Protein AF-X1LBJ9-F1 (afdb_monomer_lite)

pLDDT: mean 87.16, std 15.69, range [40.38, 98.38]

Structure (mmCIF, N/CA/C/O backbone):
data_AF-X1LBJ9-F1
#
_entry.id   AF-X1LBJ9-F1
#
loop_
_atom_site.group_PDB
_atom_site.id
_atom_site.type_symbol
_atom_site.label_atom_id
_atom_site.label_alt_id
_atom_site.label_comp_id
_atom_site.label_asym_id
_atom_site.label_entity_id
_atom_site.label_seq_id
_atom_site.pdbx_PDB_ins_code
_atom_site.Cartn_x
_atom_site.Cartn_y
_atom_site.Cartn_z
_atom_site.occupancy
_atom_site.B_iso_or_equiv
_atom_site.auth_seq_id
_atom_site.auth_comp_id
_atom_site.auth_asym_id
_atom_site.auth_atom_id
_atom_site.pdbx_PDB_model_num
ATOM 1 N N . THR A 1 1 ? -60.429 23.216 4.707 1.00 40.38 1 THR A N 1
ATOM 2 C CA . THR A 1 1 ? -60.276 21.793 5.097 1.00 40.38 1 THR A CA 1
ATOM 3 C C . THR A 1 1 ? -58.827 21.442 4.865 1.00 40.38 1 THR A C 1
ATOM 5 O O . THR A 1 1 ? -58.490 20.828 3.867 1.00 40.38 1 THR A O 1
ATOM 8 N N . ASP A 1 2 ? -57.961 21.912 5.761 1.00 40.81 2 ASP A N 1
ATOM 9 C CA . ASP A 1 2 ? -56.529 22.091 5.476 1.00 40.81 2 ASP A CA 1
ATOM 10 C C . ASP A 1 2 ? -55.685 21.449 6.580 1.00 40.81 2 ASP A C 1
ATOM 12 O O . ASP A 1 2 ? -54.882 22.100 7.237 1.00 40.81 2 ASP A O 1
ATOM 16 N N . GLY A 1 3 ? -55.955 20.172 6.864 1.00 46.75 3 GLY A N 1
ATOM 17 C CA . GLY A 1 3 ? -55.443 19.510 8.066 1.00 46.75 3 GLY A CA 1
ATOM 18 C C . GLY A 1 3 ? -54.550 18.289 7.860 1.00 46.75 3 GLY A C 1
ATOM 19 O O . GLY A 1 3 ? -54.113 17.736 8.862 1.00 46.75 3 GLY A O 1
ATOM 20 N N . GLN A 1 4 ? -54.305 17.799 6.635 1.00 47.72 4 GLN A N 1
ATOM 21 C CA . GLN A 1 4 ? -53.739 16.441 6.481 1.00 47.72 4 GLN A CA 1
ATOM 22 C C . GLN A 1 4 ? -52.742 16.203 5.327 1.00 47.72 4 GLN A C 1
ATOM 24 O O . GLN A 1 4 ? -52.466 15.048 5.024 1.00 47.72 4 GLN A O 1
ATOM 29 N N . ILE A 1 5 ? -52.143 17.225 4.697 1.00 48.56 5 ILE A N 1
ATOM 30 C CA . ILE A 1 5 ? -51.286 16.999 3.500 1.00 48.56 5 ILE A CA 1
ATOM 31 C C . ILE A 1 5 ? -49.765 17.114 3.764 1.00 48.56 5 ILE A C 1
ATOM 33 O O . ILE A 1 5 ? -48.971 16.877 2.865 1.00 48.56 5 ILE A O 1
ATOM 37 N N . ASN A 1 6 ? -49.303 17.365 4.995 1.00 46.22 6 ASN A N 1
ATOM 38 C CA . ASN A 1 6 ? -47.865 17.618 5.237 1.00 46.22 6 ASN A CA 1
ATOM 39 C C . ASN A 1 6 ? -47.077 16.489 5.929 1.00 46.22 6 ASN A C 1
ATOM 41 O O . ASN A 1 6 ? -45.909 16.690 6.242 1.00 46.22 6 ASN A O 1
ATOM 45 N N . ASN A 1 7 ? -47.662 15.308 6.159 1.00 47.44 7 ASN A N 1
ATOM 46 C CA . ASN A 1 7 ? -47.026 14.261 6.982 1.00 47.44 7 ASN A CA 1
ATOM 47 C C . ASN A 1 7 ? -46.476 13.046 6.224 1.00 47.44 7 ASN A C 1
ATOM 49 O O . ASN A 1 7 ? -46.163 12.029 6.838 1.00 47.44 7 ASN A O 1
ATOM 53 N N . ILE A 1 8 ? -46.331 13.123 4.903 1.00 56.56 8 ILE A N 1
ATOM 54 C CA . ILE A 1 8 ? -45.780 12.017 4.118 1.00 56.56 8 ILE A CA 1
ATOM 55 C C . ILE A 1 8 ? -44.647 12.591 3.264 1.00 56.56 8 ILE A C 1
ATOM 57 O O . ILE A 1 8 ? -44.908 13.476 2.461 1.00 56.56 8 ILE A O 1
ATOM 61 N N . PHE A 1 9 ? -43.420 12.090 3.454 1.00 52.03 9 PHE A N 1
ATOM 62 C CA . PHE A 1 9 ? -42.216 12.262 2.606 1.00 52.03 9 PHE A CA 1
ATOM 63 C C . PHE A 1 9 ? -41.010 13.086 3.082 1.00 52.03 9 PHE A C 1
ATOM 65 O O . PHE A 1 9 ? -40.033 13.165 2.343 1.00 52.03 9 PHE A O 1
ATOM 72 N N . TRP A 1 10 ? -40.944 13.533 4.335 1.00 52.81 10 TRP A N 1
ATOM 73 C CA . TRP A 1 10 ? -39.654 13.920 4.924 1.00 52.81 10 TRP A CA 1
ATOM 74 C C . TRP A 1 10 ? -39.376 13.025 6.124 1.00 52.81 10 TRP A C 1
ATOM 76 O O . TRP A 1 10 ? -39.936 13.221 7.199 1.00 52.81 10 TRP A O 1
ATOM 86 N N . GLY A 1 11 ? -38.566 11.980 5.922 1.00 58.09 11 GLY A N 1
ATOM 87 C CA . GLY A 1 11 ? -38.049 11.188 7.036 1.00 58.09 11 GLY A CA 1
ATOM 88 C C . GLY A 1 11 ? -37.428 12.126 8.072 1.00 58.09 11 GLY A C 1
ATOM 89 O O . GLY A 1 11 ? -36.763 13.088 7.694 1.00 58.09 11 GLY A O 1
ATOM 90 N N . SER A 1 12 ? -37.696 11.880 9.357 1.00 67.69 12 SER A N 1
ATOM 91 C CA . SER A 1 12 ? -37.170 12.686 10.463 1.00 67.69 12 SER A CA 1
ATOM 92 C C . SER A 1 12 ? -35.658 12.855 10.299 1.00 67.69 12 SER A C 1
ATOM 94 O O . SER A 1 12 ? -34.888 11.898 10.410 1.00 67.69 12 SER A O 1
ATOM 96 N N . PHE A 1 13 ? -35.234 14.073 9.967 1.00 72.88 13 PHE A N 1
ATOM 97 C CA . PHE A 1 13 ? -33.824 14.410 9.941 1.00 72.88 13 PHE A CA 1
ATOM 98 C C . PHE A 1 13 ? -33.340 14.486 11.383 1.00 72.88 13 PHE A C 1
ATOM 100 O O . PHE A 1 13 ? -33.959 15.131 12.220 1.00 72.88 13 PHE A O 1
ATOM 107 N N . MET A 1 14 ? -32.222 13.824 11.663 1.00 81.00 14 MET A N 1
ATOM 108 C CA . MET A 1 14 ? -31.579 13.897 12.969 1.00 81.00 14 MET A CA 1
ATOM 109 C C . MET A 1 14 ? -31.213 15.349 13.293 1.00 81.00 14 MET A C 1
ATOM 111 O O . MET A 1 14 ? -30.573 16.027 12.474 1.00 81.00 14 MET A O 1
ATOM 115 N N . GLU A 1 15 ? -31.592 15.796 14.486 1.00 89.50 15 GLU A N 1
ATOM 116 C CA . GLU A 1 15 ? -31.270 17.128 14.990 1.00 89.50 15 GLU A CA 1
ATOM 117 C C . GLU A 1 15 ? -29.751 17.335 15.069 1.00 89.50 15 GLU A C 1
ATOM 119 O O . GLU A 1 15 ? -28.974 16.388 15.237 1.00 89.50 15 GLU A O 1
ATOM 124 N N . TYR A 1 16 ? -29.307 18.586 14.921 1.00 90.50 16 TYR A N 1
ATOM 125 C CA . TYR A 1 16 ? -27.881 18.933 14.897 1.00 90.50 16 TYR A CA 1
ATOM 126 C C . TYR A 1 16 ? -27.133 18.427 16.141 1.00 90.50 16 TYR A C 1
ATOM 128 O O . TYR A 1 16 ? -26.079 17.804 16.017 1.00 90.50 16 TYR A O 1
ATOM 136 N N . GLU A 1 17 ? -27.719 18.609 17.324 1.00 94.19 17 GLU A N 1
ATOM 137 C CA . GLU A 1 17 ? -27.115 18.187 18.592 1.00 94.19 17 GLU A CA 1
ATOM 138 C C . GLU A 1 17 ? -26.915 16.670 18.669 1.00 94.19 17 GLU A C 1
ATOM 140 O O . GLU A 1 17 ? -25.874 16.191 19.120 1.00 94.19 17 GLU A O 1
ATOM 145 N N . GLU A 1 18 ? -27.869 15.891 18.154 1.00 94.44 18 GLU A N 1
ATOM 146 C CA . GLU A 1 18 ? -27.754 14.434 18.128 1.00 94.44 18 GLU A CA 1
ATOM 147 C C . GLU A 1 18 ? -26.646 13.978 17.158 1.00 94.44 18 GLU A C 1
ATOM 149 O O . GLU A 1 18 ? -25.899 13.042 17.463 1.00 94.44 18 GLU A O 1
ATOM 154 N N . LYS A 1 19 ? -26.467 14.674 16.024 1.00 92.31 19 LYS A N 1
ATOM 155 C CA . LYS A 1 19 ? -25.356 14.421 15.088 1.00 92.31 19 LYS A CA 1
ATOM 156 C C . LYS A 1 19 ? -24.002 14.681 15.747 1.00 92.31 19 LYS A C 1
ATOM 158 O O . LYS A 1 19 ? -23.115 13.831 15.668 1.00 92.31 19 LYS A O 1
ATOM 163 N N . ILE A 1 20 ? -23.847 15.827 16.412 1.00 96.38 20 ILE A N 1
ATOM 164 C CA . ILE A 1 20 ? -22.597 16.197 17.091 1.00 96.38 20 ILE A CA 1
ATOM 165 C C . ILE A 1 20 ? -22.285 15.226 18.230 1.00 96.38 20 ILE A C 1
ATOM 167 O O . ILE A 1 20 ? -21.146 14.767 18.340 1.00 96.38 20 ILE A O 1
ATOM 171 N N . ALA A 1 21 ? -23.287 14.839 19.023 1.00 95.56 21 ALA A N 1
ATOM 172 C CA . ALA A 1 21 ? -23.116 13.854 20.085 1.00 95.56 21 ALA A CA 1
ATOM 173 C C . ALA A 1 21 ? -22.623 12.501 19.542 1.00 95.56 21 ALA A C 1
ATOM 175 O O . ALA A 1 21 ? -21.693 11.915 20.095 1.00 95.56 21 ALA A O 1
ATOM 176 N N . LYS A 1 22 ? -23.180 12.022 18.420 1.00 95.19 22 LYS A N 1
ATOM 177 C CA . LYS A 1 22 ? -22.734 10.772 17.777 1.00 95.19 22 LYS A CA 1
ATOM 178 C C . LYS A 1 22 ? -21.318 10.864 17.218 1.00 95.19 22 LYS A C 1
ATOM 180 O O . LYS A 1 22 ? -20.542 9.933 17.412 1.00 95.19 22 LYS A O 1
ATOM 185 N N . ILE A 1 23 ? -20.966 11.971 16.562 1.00 95.69 23 ILE A N 1
ATOM 186 C CA . ILE A 1 23 ? -19.602 12.196 16.059 1.00 95.69 23 ILE A CA 1
ATOM 187 C C . ILE A 1 23 ? -18.607 12.171 17.219 1.00 95.69 23 ILE A C 1
ATOM 189 O O . ILE A 1 23 ? -17.609 11.456 17.155 1.00 95.69 23 ILE A O 1
ATOM 193 N N . LYS A 1 24 ? -18.908 12.893 18.302 1.00 96.06 24 LYS A N 1
ATOM 194 C CA . LYS A 1 24 ? -18.062 12.924 19.494 1.00 96.06 24 LYS A CA 1
ATOM 195 C C . LYS A 1 24 ? -17.889 11.533 20.100 1.00 96.06 24 LYS A C 1
ATOM 197 O O . LYS A 1 24 ? -16.762 11.124 20.349 1.00 96.06 24 LYS A O 1
ATOM 202 N N . ASN A 1 25 ? -18.978 10.774 20.223 1.00 95.94 25 ASN A N 1
ATOM 203 C CA . ASN A 1 25 ? -18.919 9.402 20.719 1.00 95.94 25 ASN A CA 1
ATOM 204 C C . ASN A 1 25 ? -17.995 8.510 19.885 1.00 95.94 25 ASN A C 1
ATOM 206 O O . ASN A 1 25 ? -17.345 7.654 20.463 1.00 95.94 25 ASN A O 1
ATOM 210 N N . ILE A 1 26 ? -17.930 8.690 18.560 1.00 93.69 26 ILE A N 1
ATOM 211 C CA . ILE A 1 26 ? -17.027 7.922 17.685 1.00 93.69 26 ILE A CA 1
ATOM 212 C C . ILE A 1 26 ? -15.573 8.365 17.872 1.00 93.69 26 ILE A C 1
ATOM 214 O O . ILE A 1 26 ? -14.686 7.520 17.948 1.00 93.69 26 ILE A O 1
ATOM 218 N N . ILE A 1 27 ? -15.329 9.676 17.941 1.00 93.19 27 ILE A N 1
ATOM 219 C CA . ILE A 1 27 ? -13.980 10.246 18.090 1.00 93.19 27 ILE A CA 1
ATOM 220 C C . ILE A 1 27 ? -13.364 9.873 19.444 1.00 93.19 27 ILE A C 1
ATOM 222 O O . ILE A 1 27 ? -12.163 9.627 19.518 1.00 93.19 27 ILE A O 1
ATOM 226 N N . ASP A 1 28 ? -14.183 9.796 20.492 1.00 95.00 28 ASP A N 1
ATOM 227 C CA . ASP A 1 28 ? -13.742 9.464 21.848 1.00 95.00 28 ASP A CA 1
ATOM 228 C C . ASP A 1 28 ? -13.449 7.957 22.031 1.00 95.00 28 ASP A C 1
ATOM 230 O O . ASP A 1 28 ? -12.924 7.548 23.071 1.00 95.00 28 ASP A O 1
ATOM 234 N N . LEU A 1 29 ? -13.757 7.107 21.038 1.00 93.25 29 LEU A N 1
ATOM 235 C CA . LEU A 1 29 ? -13.420 5.684 21.101 1.00 93.25 29 LEU A CA 1
ATOM 236 C C . LEU A 1 29 ? -11.897 5.477 21.056 1.00 93.25 29 LEU A C 1
ATOM 238 O O . LEU A 1 29 ? -11.193 6.126 20.278 1.00 93.25 29 LEU A O 1
ATOM 242 N N . PRO A 1 30 ? -11.360 4.520 21.835 1.00 92.88 30 PRO A N 1
ATOM 243 C CA . PRO A 1 30 ? -9.945 4.194 21.772 1.00 92.88 30 PRO A CA 1
ATOM 244 C C . PRO A 1 30 ? -9.570 3.705 20.368 1.00 92.88 30 PRO A C 1
ATOM 246 O O . PRO A 1 30 ? -10.230 2.837 19.794 1.00 92.88 30 PRO A O 1
ATOM 249 N N . ILE A 1 31 ? -8.465 4.228 19.832 1.00 87.62 31 ILE A N 1
ATOM 250 C CA . ILE A 1 31 ? -7.947 3.811 18.527 1.00 87.62 31 ILE A CA 1
ATOM 251 C C . ILE A 1 31 ? -7.515 2.344 18.617 1.00 87.62 31 ILE A C 1
ATOM 253 O O . ILE A 1 31 ? -6.614 1.985 19.383 1.00 87.62 31 ILE A O 1
ATOM 257 N N . SER A 1 32 ? -8.149 1.497 17.807 1.00 87.19 32 SER A N 1
ATOM 258 C CA . SER A 1 32 ? -7.763 0.094 17.683 1.00 87.19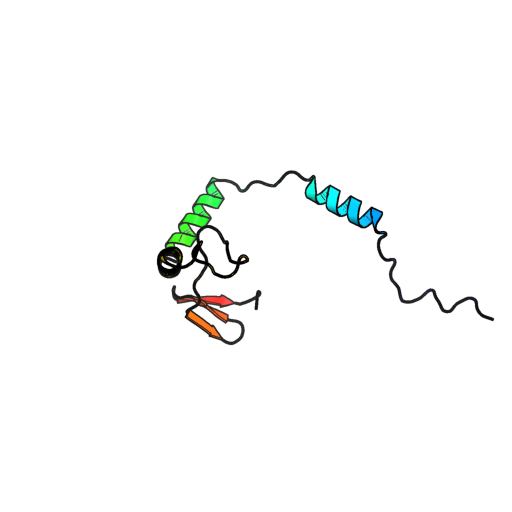 32 SER A CA 1
ATOM 259 C C . SER A 1 32 ? -6.349 -0.022 17.112 1.00 87.19 32 SER A C 1
ATOM 261 O O . SER A 1 32 ? -5.994 0.651 16.143 1.00 87.19 32 SER A O 1
ATOM 263 N N . LYS A 1 33 ? -5.524 -0.880 17.718 1.00 87.88 33 LYS A N 1
ATOM 264 C CA . LYS A 1 33 ? -4.148 -1.123 17.274 1.00 87.88 33 LYS A CA 1
ATOM 265 C C . LYS A 1 33 ? -4.087 -2.373 16.407 1.00 87.88 33 LYS A C 1
ATOM 267 O O . LYS A 1 33 ? -4.683 -3.397 16.734 1.00 87.88 33 LYS A O 1
ATOM 272 N N . PHE A 1 34 ? -3.285 -2.319 15.350 1.00 88.62 34 PHE A N 1
ATOM 273 C CA . PHE A 1 34 ? -2.926 -3.512 14.589 1.00 88.62 34 PHE A CA 1
ATOM 274 C C . PHE A 1 34 ? -2.060 -4.455 15.431 1.00 88.62 34 PHE A C 1
ATOM 276 O O . PHE A 1 34 ? -1.236 -4.003 16.231 1.00 88.62 34 PHE A O 1
ATOM 283 N N . LYS A 1 35 ? -2.190 -5.769 15.213 1.00 94.56 35 LYS A N 1
ATOM 284 C CA . LYS A 1 35 ? -1.234 -6.738 15.760 1.00 94.56 35 LYS A CA 1
ATOM 285 C C . LYS A 1 35 ? 0.122 -6.536 15.064 1.00 94.56 35 LYS A C 1
ATOM 287 O O . LYS A 1 35 ? 0.188 -6.698 13.843 1.00 94.56 35 LYS A O 1
ATOM 292 N N . PRO A 1 36 ? 1.210 -6.213 15.792 1.00 93.12 36 PRO A N 1
ATOM 293 C CA . PRO A 1 36 ? 2.477 -5.826 15.161 1.00 93.12 36 PRO A CA 1
ATOM 294 C C . PRO A 1 36 ? 3.074 -6.897 14.242 1.00 93.12 36 PRO A C 1
ATOM 296 O O . PRO A 1 36 ? 3.648 -6.580 13.204 1.00 93.12 36 PRO A O 1
ATOM 299 N N . THR A 1 37 ? 2.920 -8.171 14.604 1.00 95.31 37 THR A N 1
ATOM 300 C CA . THR A 1 37 ? 3.424 -9.311 13.829 1.00 95.31 37 THR A CA 1
ATOM 301 C C . THR A 1 37 ? 2.676 -9.495 12.509 1.00 95.31 37 THR A C 1
ATOM 303 O O . THR A 1 37 ? 3.311 -9.690 11.474 1.00 95.31 37 THR A O 1
ATOM 306 N N . GLU A 1 38 ? 1.345 -9.382 12.521 1.00 95.62 38 GLU A N 1
ATOM 307 C CA . GLU A 1 38 ? 0.513 -9.458 11.313 1.00 95.62 38 GLU A CA 1
ATOM 308 C C . GLU A 1 38 ? 0.804 -8.276 10.381 1.00 95.62 38 GLU A C 1
ATOM 310 O O . GLU A 1 38 ? 1.019 -8.477 9.186 1.00 95.62 38 GLU A O 1
ATOM 315 N N . LEU A 1 39 ? 0.896 -7.057 10.931 1.00 94.06 39 LEU A N 1
ATOM 316 C CA . LEU A 1 39 ? 1.230 -5.863 10.153 1.00 94.06 39 LEU A CA 1
ATOM 317 C C . LEU A 1 39 ? 2.599 -6.002 9.477 1.00 94.06 39 LEU A C 1
ATOM 319 O O . LEU A 1 39 ? 2.716 -5.739 8.282 1.00 94.06 39 LEU A O 1
ATOM 323 N N . LYS A 1 40 ? 3.615 -6.473 10.209 1.00 95.88 40 LYS A N 1
ATOM 324 C CA . LYS A 1 40 ? 4.950 -6.724 9.652 1.00 95.88 40 LYS A CA 1
ATOM 325 C C . LYS A 1 40 ? 4.895 -7.699 8.472 1.00 95.88 40 LYS A C 1
ATOM 327 O O . LYS A 1 40 ? 5.430 -7.389 7.414 1.00 95.88 40 LYS A O 1
ATOM 332 N N . GLY A 1 41 ? 4.196 -8.827 8.619 1.00 97.19 41 GLY A N 1
ATOM 333 C CA . GLY A 1 41 ? 4.058 -9.810 7.540 1.00 97.19 41 GLY A CA 1
ATOM 334 C C . GLY A 1 41 ? 3.302 -9.277 6.313 1.00 97.19 41 GLY A C 1
ATOM 335 O O . GLY A 1 41 ? 3.621 -9.644 5.181 1.00 97.19 41 GLY A O 1
ATOM 336 N N . ILE A 1 42 ? 2.317 -8.392 6.510 1.00 95.69 42 ILE A N 1
ATOM 337 C CA . ILE A 1 42 ? 1.617 -7.708 5.411 1.00 95.69 42 ILE A CA 1
ATOM 338 C C . ILE A 1 42 ? 2.573 -6.767 4.673 1.00 95.69 42 ILE A C 1
ATOM 340 O O . ILE A 1 42 ? 2.644 -6.832 3.446 1.00 95.69 42 ILE A O 1
ATOM 344 N N . VAL A 1 43 ? 3.325 -5.940 5.404 1.00 96.00 43 VAL A N 1
ATOM 345 C CA . VAL A 1 43 ? 4.281 -4.982 4.828 1.00 96.00 43 VAL A CA 1
ATOM 346 C C . VAL A 1 43 ? 5.383 -5.707 4.058 1.00 96.00 43 VAL A C 1
ATOM 348 O O . VAL A 1 43 ? 5.630 -5.371 2.907 1.00 96.00 43 VAL A O 1
ATOM 351 N N . GLU A 1 44 ? 5.992 -6.748 4.629 1.00 97.19 44 GLU A N 1
ATOM 352 C CA . GLU A 1 44 ? 7.043 -7.530 3.958 1.00 97.19 44 GLU A CA 1
ATOM 353 C C . GLU A 1 44 ? 6.549 -8.161 2.650 1.00 97.19 44 GLU A C 1
ATOM 355 O O . GLU A 1 44 ? 7.233 -8.106 1.625 1.00 97.19 44 GLU A O 1
ATOM 360 N N . ARG A 1 45 ? 5.334 -8.727 2.656 1.00 97.00 45 ARG A N 1
ATOM 361 C CA . ARG A 1 45 ? 4.716 -9.275 1.442 1.00 97.00 45 ARG A CA 1
ATOM 362 C C . ARG A 1 45 ? 4.432 -8.182 0.412 1.00 97.00 45 ARG A C 1
ATOM 364 O O . ARG A 1 45 ? 4.671 -8.402 -0.772 1.00 97.00 45 ARG A O 1
ATOM 371 N N . TYR A 1 46 ? 3.934 -7.030 0.856 1.00 96.38 46 TYR A N 1
ATOM 372 C CA . TYR A 1 46 ? 3.661 -5.885 -0.008 1.00 96.38 46 TYR A CA 1
ATOM 373 C C . TYR A 1 46 ? 4.942 -5.394 -0.691 1.00 96.38 46 TYR A C 1
ATOM 375 O O . TYR A 1 46 ? 4.991 -5.294 -1.914 1.00 96.38 46 TYR A O 1
ATOM 383 N N . GLU A 1 47 ? 6.018 -5.180 0.071 1.00 96.50 47 GLU A N 1
ATOM 384 C CA . GLU A 1 47 ? 7.297 -4.747 -0.494 1.00 96.50 47 GLU A CA 1
ATOM 385 C C . GLU A 1 47 ? 7.864 -5.756 -1.497 1.00 96.50 47 GLU A C 1
ATOM 387 O O . GLU A 1 47 ? 8.357 -5.367 -2.556 1.00 96.50 47 GLU A O 1
ATOM 392 N N . LYS A 1 48 ? 7.775 -7.055 -1.181 1.00 96.75 48 LYS A N 1
ATOM 393 C CA . LYS A 1 48 ? 8.268 -8.126 -2.052 1.00 96.75 48 LYS A CA 1
ATOM 394 C C . LYS A 1 48 ? 7.521 -8.176 -3.387 1.00 96.75 48 LYS A C 1
ATOM 396 O O . LYS A 1 48 ? 8.144 -8.426 -4.416 1.00 96.75 48 LYS A O 1
ATOM 401 N N . ASN A 1 49 ? 6.209 -7.959 -3.367 1.00 96.56 49 ASN A N 1
ATOM 402 C CA . ASN A 1 49 ? 5.357 -8.088 -4.549 1.00 96.56 49 ASN A CA 1
ATOM 403 C C . ASN A 1 49 ? 5.346 -6.832 -5.437 1.00 96.56 49 ASN A C 1
ATOM 405 O O . ASN A 1 49 ? 4.951 -6.930 -6.595 1.00 96.56 49 ASN A O 1
ATOM 409 N N . HIS A 1 50 ? 5.761 -5.672 -4.916 1.00 97.25 50 HIS A N 1
ATOM 410 C CA . HIS A 1 50 ? 5.597 -4.374 -5.584 1.00 97.25 50 HIS A CA 1
ATOM 411 C C . HIS A 1 50 ? 6.917 -3.591 -5.718 1.00 97.25 50 HIS A C 1
ATOM 413 O O . HIS A 1 50 ? 6.994 -2.386 -5.458 1.00 97.25 50 HIS A O 1
ATOM 419 N N . MET A 1 51 ? 7.991 -4.290 -6.096 1.00 97.88 51 MET A N 1
ATOM 420 C CA . MET A 1 51 ? 9.349 -3.739 -6.153 1.00 97.88 51 MET A CA 1
ATOM 421 C C . MET A 1 51 ? 9.492 -2.589 -7.162 1.00 97.88 51 MET A C 1
ATOM 423 O O . MET A 1 51 ? 10.148 -1.588 -6.868 1.00 97.88 51 MET A O 1
ATOM 427 N N . LYS A 1 52 ? 8.879 -2.694 -8.346 1.00 98.38 52 LYS A N 1
ATOM 428 C CA . LYS A 1 52 ? 8.962 -1.651 -9.379 1.00 98.38 52 LYS A CA 1
ATOM 429 C C . LYS A 1 52 ? 8.193 -0.404 -8.942 1.00 98.38 52 LYS A C 1
ATOM 431 O O . LYS A 1 52 ? 8.694 0.703 -9.139 1.00 98.38 52 LYS A O 1
ATOM 436 N N . SER A 1 53 ? 7.042 -0.564 -8.283 1.00 97.12 53 SER A N 1
ATOM 437 C CA . SER A 1 53 ? 6.315 0.558 -7.669 1.00 97.12 53 SER A CA 1
ATOM 438 C C . SER A 1 53 ? 7.151 1.254 -6.586 1.00 97.12 53 SER A C 1
ATOM 440 O O . SER A 1 53 ? 7.258 2.481 -6.591 1.00 97.12 53 SER A O 1
ATOM 442 N N . LYS A 1 54 ? 7.846 0.495 -5.723 1.00 96.94 54 LYS A N 1
ATOM 443 C CA . LYS A 1 54 ? 8.783 1.051 -4.727 1.00 96.94 54 LYS A CA 1
ATOM 444 C C . LYS A 1 54 ? 9.894 1.872 -5.383 1.00 96.94 54 LYS A C 1
ATOM 446 O O . LYS A 1 54 ? 10.175 2.993 -4.965 1.00 96.94 54 LYS A O 1
ATOM 451 N N . MET A 1 55 ? 10.510 1.344 -6.442 1.00 97.75 55 MET A N 1
ATOM 452 C CA . MET A 1 55 ? 11.555 2.054 -7.189 1.00 97.75 55 MET A CA 1
ATOM 453 C C . MET A 1 55 ? 11.034 3.343 -7.838 1.00 97.75 55 MET A C 1
ATOM 455 O O . MET A 1 55 ? 11.732 4.360 -7.833 1.00 97.75 55 MET A O 1
ATOM 459 N N . ALA A 1 56 ? 9.816 3.320 -8.385 1.00 96.19 56 ALA A N 1
ATOM 460 C CA . ALA A 1 56 ? 9.180 4.500 -8.962 1.00 96.19 56 ALA A CA 1
ATOM 461 C C . ALA A 1 56 ? 8.931 5.584 -7.902 1.00 96.19 56 ALA A C 1
ATOM 463 O O . ALA A 1 56 ? 9.266 6.746 -8.139 1.00 96.19 56 ALA A O 1
ATOM 464 N N . PHE A 1 57 ? 8.439 5.197 -6.723 1.00 95.25 57 PHE A N 1
ATOM 465 C CA . PHE A 1 57 ? 8.235 6.100 -5.592 1.00 95.25 57 PHE A CA 1
ATOM 466 C C . PHE A 1 57 ? 9.548 6.717 -5.085 1.00 95.25 57 PHE A C 1
ATOM 468 O O . PHE A 1 5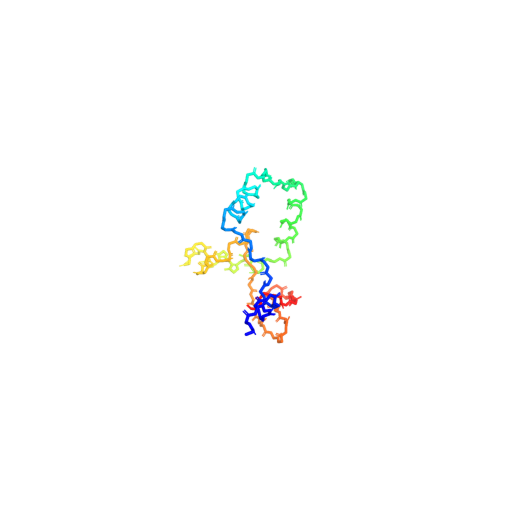7 ? 9.645 7.934 -4.933 1.00 95.25 57 PHE A O 1
ATOM 475 N N . GLU A 1 58 ? 10.604 5.917 -4.905 1.00 95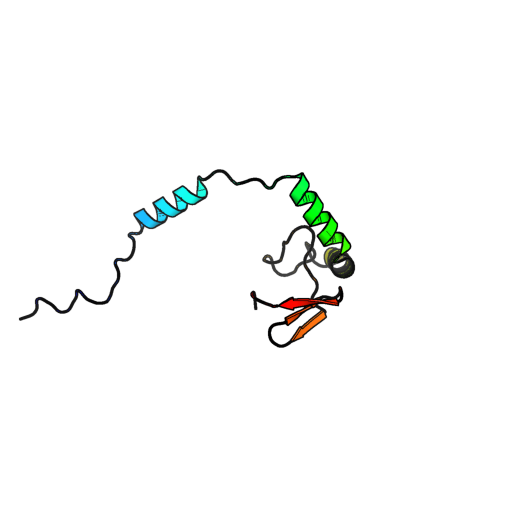.62 58 GLU A N 1
ATOM 476 C CA . GLU A 1 58 ? 11.914 6.433 -4.476 1.00 95.62 58 GLU A CA 1
ATOM 477 C C . GLU A 1 58 ? 12.560 7.353 -5.521 1.00 95.62 58 GLU A C 1
ATOM 479 O O . GLU A 1 58 ? 13.260 8.304 -5.170 1.00 95.62 58 GLU A O 1
ATOM 484 N N . ARG A 1 59 ? 12.305 7.126 -6.816 1.00 96.81 59 ARG A N 1
ATOM 485 C CA . ARG A 1 59 ? 12.690 8.072 -7.871 1.00 96.81 59 ARG A CA 1
ATOM 486 C C . ARG A 1 59 ? 11.897 9.375 -7.760 1.00 96.81 59 ARG A C 1
ATOM 488 O O . ARG A 1 59 ? 12.503 10.440 -7.853 1.00 96.81 59 ARG A O 1
ATOM 495 N N . ALA A 1 60 ? 10.582 9.299 -7.555 1.00 94.44 60 ALA A N 1
ATOM 496 C CA . ALA A 1 60 ? 9.710 10.468 -7.439 1.00 94.44 60 ALA A CA 1
ATOM 497 C C . ALA A 1 60 ? 10.094 11.352 -6.244 1.00 94.44 60 ALA A C 1
ATOM 499 O O . ALA A 1 60 ? 10.215 12.563 -6.404 1.00 94.44 60 ALA A O 1
ATOM 500 N N . LYS A 1 61 ? 10.403 10.758 -5.083 1.00 93.81 61 LYS A N 1
ATOM 501 C CA . LYS A 1 61 ? 10.842 11.477 -3.869 1.00 93.81 61 LYS A CA 1
ATOM 502 C C . LYS A 1 61 ? 12.055 12.387 -4.067 1.00 93.81 61 LYS A C 1
ATOM 504 O O . LYS A 1 61 ? 12.248 13.307 -3.279 1.00 93.81 61 LYS A O 1
ATOM 509 N N . LYS A 1 62 ? 12.884 12.142 -5.087 1.00 96.56 62 LYS A N 1
ATOM 510 C CA . LYS A 1 62 ? 14.060 12.978 -5.382 1.00 96.56 62 LYS A CA 1
ATOM 511 C C . LYS A 1 62 ? 13.695 14.350 -5.948 1.00 96.56 62 LYS A C 1
ATOM 513 O O . LYS A 1 62 ? 14.528 15.246 -5.899 1.00 96.56 62 LYS A O 1
ATOM 518 N N . ILE A 1 63 ? 12.500 14.489 -6.523 1.00 96.00 63 ILE A N 1
ATOM 519 C CA . ILE A 1 63 ? 12.086 15.688 -7.266 1.00 96.00 63 ILE A CA 1
ATOM 520 C C . ILE A 1 63 ? 10.702 16.211 -6.862 1.00 96.00 63 ILE A C 1
ATOM 522 O O . ILE A 1 63 ? 10.450 17.402 -6.997 1.00 96.00 63 ILE A O 1
ATOM 526 N N . ILE A 1 64 ? 9.826 15.353 -6.336 1.00 92.06 64 ILE A N 1
ATOM 527 C CA . ILE A 1 64 ? 8.495 15.709 -5.840 1.00 92.06 64 ILE A CA 1
ATOM 528 C C . ILE A 1 64 ? 8.525 15.599 -4.310 1.00 92.06 64 ILE A C 1
ATOM 530 O O . ILE A 1 64 ? 8.877 14.531 -3.792 1.00 92.06 64 ILE A O 1
ATOM 534 N N . PRO A 1 65 ? 8.157 16.655 -3.563 1.00 90.12 65 PRO A N 1
ATOM 535 C CA . PRO A 1 65 ? 8.039 16.590 -2.110 1.00 90.12 65 PRO A CA 1
ATOM 536 C C . PRO A 1 65 ? 7.139 15.429 -1.671 1.00 90.12 65 PRO A C 1
ATOM 538 O O . PRO A 1 65 ? 6.012 15.295 -2.130 1.00 90.12 65 PRO A O 1
ATOM 541 N N . GLY A 1 66 ? 7.656 14.537 -0.824 1.00 87.69 66 GLY A N 1
ATOM 542 C CA . GLY A 1 66 ? 6.920 13.340 -0.392 1.00 87.69 66 GLY A CA 1
ATOM 543 C C . GLY A 1 66 ? 6.719 12.271 -1.477 1.00 87.69 66 GLY A C 1
ATOM 544 O O . GLY A 1 66 ? 6.092 11.254 -1.202 1.00 87.69 66 GLY A O 1
ATOM 545 N N . GLY A 1 67 ? 7.263 12.466 -2.685 1.00 90.31 67 GLY A N 1
ATOM 546 C CA . GLY A 1 67 ? 7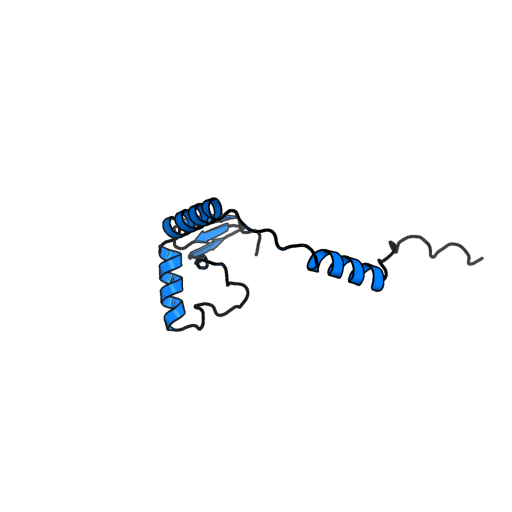.110 11.562 -3.827 1.00 90.31 67 GLY A CA 1
ATOM 547 C C . GLY A 1 67 ? 5.714 11.552 -4.449 1.00 90.31 67 GLY A C 1
ATOM 548 O O . GLY A 1 67 ? 5.422 10.647 -5.228 1.00 90.31 67 GLY A O 1
ATOM 549 N N . LEU A 1 68 ? 4.860 12.516 -4.087 1.00 88.44 68 LEU A N 1
ATOM 550 C CA . LEU A 1 68 ? 3.438 12.567 -4.419 1.00 88.44 68 LEU A CA 1
ATOM 551 C C . LEU A 1 68 ? 2.979 14.015 -4.624 1.00 88.44 68 LEU A C 1
ATOM 553 O O . LEU A 1 68 ? 3.293 14.881 -3.814 1.00 88.44 68 LEU A O 1
ATOM 557 N N . GLU A 1 69 ? 2.195 14.270 -5.670 1.00 86.00 69 GLU A N 1
ATOM 558 C CA . GLU A 1 69 ? 1.611 15.599 -5.929 1.00 86.00 69 GLU A CA 1
ATOM 559 C C . GLU A 1 69 ? 0.249 15.788 -5.238 1.00 86.00 69 GLU A C 1
ATOM 561 O O . GLU A 1 69 ? -0.116 16.901 -4.861 1.00 86.00 69 GLU A O 1
ATOM 566 N N . HIS A 1 70 ? -0.492 14.697 -5.013 1.00 80.50 70 HIS A N 1
ATOM 567 C CA . HIS A 1 70 ? -1.815 14.721 -4.388 1.00 80.50 70 HIS A CA 1
ATOM 568 C C . HIS A 1 70 ? -1.797 14.059 -3.000 1.00 80.50 70 HIS A C 1
ATOM 570 O O . HIS A 1 70 ? -1.420 12.898 -2.845 1.00 80.50 70 HIS A O 1
ATOM 576 N N . ASN A 1 71 ? -2.263 14.800 -1.988 1.00 66.56 71 ASN A N 1
ATOM 577 C CA . ASN A 1 71 ? -2.213 14.447 -0.558 1.00 66.56 71 ASN A CA 1
ATOM 578 C C . ASN A 1 71 ? -3.042 13.199 -0.166 1.00 66.56 71 ASN A C 1
ATOM 580 O O . ASN A 1 71 ? -2.926 12.696 0.944 1.00 66.56 71 ASN A O 1
ATOM 584 N N . ILE A 1 72 ? -3.876 12.667 -1.062 1.00 68.56 72 ILE A N 1
ATOM 585 C CA . ILE A 1 72 ? -4.676 11.456 -0.800 1.00 68.56 72 ILE A CA 1
ATOM 586 C C . ILE A 1 72 ? -3.823 10.174 -0.937 1.00 68.56 72 ILE A C 1
ATOM 588 O O . ILE A 1 72 ? -4.216 9.111 -0.468 1.00 68.56 72 ILE A O 1
ATOM 592 N N . ALA A 1 73 ? -2.622 10.258 -1.519 1.00 62.06 73 ALA A N 1
ATOM 593 C CA . ALA A 1 73 ? -1.804 9.095 -1.867 1.00 62.06 73 ALA A CA 1
ATOM 594 C C . ALA A 1 73 ? -0.784 8.645 -0.793 1.00 62.06 73 ALA A C 1
ATOM 596 O O . ALA A 1 73 ? 0.092 7.830 -1.093 1.00 62.06 73 ALA A O 1
ATOM 597 N N . PHE A 1 74 ? -0.869 9.126 0.454 1.00 62.78 74 PHE A N 1
ATOM 598 C CA . PHE A 1 74 ? 0.042 8.718 1.537 1.00 62.78 74 PHE A CA 1
ATOM 599 C C . PHE A 1 74 ? -0.298 7.325 2.096 1.00 62.78 74 PHE A C 1
ATOM 601 O O . PHE A 1 74 ? -0.713 7.171 3.242 1.00 62.78 74 PHE A O 1
ATOM 608 N N . ASN A 1 75 ? -0.085 6.286 1.291 1.00 70.12 75 ASN A N 1
ATOM 609 C CA . ASN A 1 75 ? -0.342 4.903 1.679 1.00 70.12 75 ASN A CA 1
ATOM 610 C C . ASN A 1 75 ? 0.975 4.214 2.026 1.00 70.12 75 ASN A C 1
ATOM 612 O O . ASN A 1 75 ? 1.642 3.641 1.167 1.00 70.12 75 ASN A O 1
ATOM 616 N N . PHE A 1 76 ? 1.368 4.307 3.298 1.00 87.88 76 PHE A N 1
ATOM 617 C CA . PHE A 1 76 ? 2.461 3.508 3.851 1.00 87.88 76 PHE A CA 1
ATOM 618 C C . PHE A 1 76 ? 2.318 2.030 3.413 1.00 87.88 76 PHE A C 1
ATOM 620 O O . PHE A 1 76 ? 1.227 1.473 3.556 1.00 87.88 76 PHE A O 1
ATOM 627 N N . PRO A 1 77 ? 3.385 1.368 2.920 1.00 92.44 77 PRO A N 1
ATOM 628 C CA . PRO A 1 77 ? 4.772 1.847 2.874 1.00 92.44 77 PRO A CA 1
ATOM 629 C C . PRO A 1 77 ? 5.125 2.709 1.645 1.00 92.44 77 PRO A C 1
ATOM 631 O O . PRO A 1 77 ? 6.032 3.534 1.739 1.00 92.44 77 PRO A O 1
ATOM 634 N N . PHE A 1 78 ? 4.437 2.538 0.517 1.00 94.06 78 PHE A N 1
ATOM 635 C CA . PHE A 1 78 ? 4.579 3.332 -0.711 1.00 94.06 78 PHE A CA 1
ATOM 636 C C . PHE A 1 78 ? 3.346 3.113 -1.611 1.00 94.06 78 PHE A C 1
ATOM 638 O O . PHE A 1 78 ? 2.693 2.078 -1.487 1.00 94.06 78 PHE A O 1
ATOM 645 N N . PRO A 1 79 ? 3.014 4.042 -2.526 1.00 93.56 79 PRO A N 1
ATOM 646 C CA . PRO A 1 79 ? 1.889 3.886 -3.448 1.00 9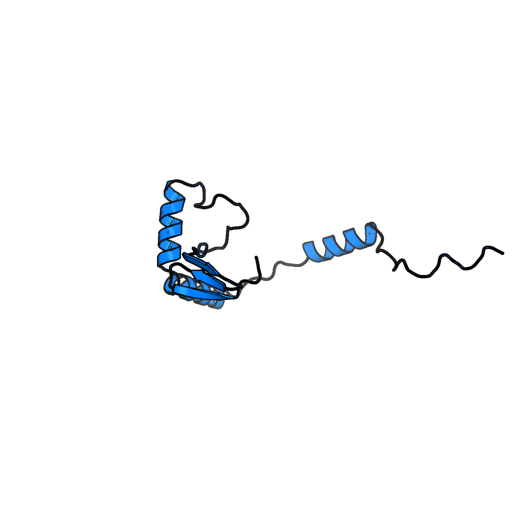3.56 79 PRO A CA 1
ATOM 647 C C . PRO A 1 79 ? 2.179 2.868 -4.564 1.00 93.56 79 PRO A C 1
ATOM 649 O O . PRO A 1 79 ? 3.313 2.729 -5.030 1.00 93.56 79 PRO A O 1
ATOM 652 N N . LEU A 1 80 ? 1.129 2.218 -5.073 1.00 94.00 80 LEU A N 1
ATOM 653 C CA . LEU A 1 80 ? 1.214 1.458 -6.322 1.00 94.00 80 LEU A CA 1
ATOM 654 C C . LEU A 1 80 ? 1.364 2.413 -7.506 1.00 94.00 80 LEU A C 1
ATOM 656 O O . LEU A 1 80 ? 0.704 3.448 -7.567 1.00 94.00 80 LEU A O 1
ATOM 660 N N . THR A 1 81 ? 2.209 2.049 -8.469 1.00 94.62 81 THR A N 1
ATOM 661 C CA . THR A 1 81 ? 2.349 2.814 -9.712 1.00 94.62 81 THR A CA 1
ATOM 662 C C . THR A 1 81 ? 1.561 2.128 -10.824 1.00 94.62 81 THR A C 1
ATOM 664 O O . THR A 1 81 ? 1.826 0.970 -11.154 1.00 94.62 81 THR A O 1
ATOM 667 N N . SER A 1 82 ? 0.594 2.838 -11.408 1.00 95.25 82 SER A N 1
ATOM 668 C CA . SER A 1 82 ? -0.172 2.351 -12.560 1.00 95.25 82 SER A CA 1
ATOM 669 C C . SER A 1 82 ? 0.698 2.327 -13.818 1.00 95.25 82 SER A C 1
ATOM 671 O O . SER A 1 82 ? 1.439 3.270 -14.096 1.00 95.25 82 SER A O 1
ATOM 673 N N . LYS A 1 83 ? 0.612 1.234 -14.576 1.00 97.56 83 LYS A N 1
ATOM 674 C CA . LYS A 1 83 ? 1.188 1.087 -15.918 1.00 97.56 83 LYS A CA 1
ATOM 675 C C . LYS A 1 83 ? 0.157 1.452 -16.980 1.00 97.56 83 LYS A C 1
ATOM 677 O O . LYS A 1 83 ? 0.492 2.142 -17.938 1.00 97.56 83 LYS A O 1
ATOM 682 N N . ARG A 1 84 ? -1.083 0.982 -16.809 1.00 96.25 84 ARG A N 1
ATOM 683 C CA . ARG A 1 84 ? -2.249 1.358 -17.619 1.00 96.25 84 ARG A CA 1
ATOM 684 C C . ARG A 1 84 ? -3.548 1.041 -16.881 1.00 96.25 84 ARG A C 1
ATOM 686 O O . ARG A 1 84 ? -3.587 0.143 -16.043 1.00 96.25 84 ARG A O 1
ATOM 693 N N . VAL A 1 85 ? -4.615 1.728 -17.267 1.00 96.06 85 VAL A N 1
ATOM 694 C CA . VAL A 1 85 ? -5.986 1.500 -16.789 1.00 96.06 85 VAL A CA 1
ATOM 695 C C . VAL A 1 85 ? -6.864 1.188 -17.999 1.00 96.06 85 VAL A C 1
ATOM 697 O O . VAL A 1 85 ? -6.659 1.766 -19.068 1.00 96.06 85 VAL A O 1
ATOM 700 N N . PHE A 1 86 ? -7.776 0.229 -17.867 1.00 95.88 86 PHE A N 1
ATOM 701 C CA . PHE A 1 86 ? -8.684 -0.203 -18.931 1.00 95.88 86 PHE A CA 1
ATOM 702 C C . PHE A 1 86 ? -9.939 -0.834 -18.326 1.00 95.88 86 PHE A C 1
ATOM 704 O O . PHE A 1 86 ? -9.839 -1.618 -17.386 1.00 95.88 86 PHE A O 1
ATOM 711 N N . ASP A 1 87 ? -11.110 -0.512 -18.875 1.00 95.38 87 ASP A N 1
ATOM 712 C CA . ASP A 1 87 ? -12.412 -0.909 -18.324 1.00 95.38 87 ASP A CA 1
ATOM 713 C C . ASP A 1 87 ? -12.500 -0.625 -16.811 1.00 95.38 87 ASP A C 1
ATOM 715 O O . ASP A 1 87 ? -12.328 0.515 -16.389 1.00 95.38 87 ASP A O 1
ATOM 719 N N . CYS A 1 88 ? -12.735 -1.656 -15.995 1.00 96.06 88 CYS A N 1
ATOM 720 C CA . CYS A 1 88 ? -12.724 -1.601 -14.533 1.00 96.06 88 CYS A CA 1
ATOM 721 C C . CYS A 1 88 ? -11.436 -2.184 -13.925 1.00 96.06 88 CYS A C 1
ATOM 723 O O . CYS A 1 88 ? -11.455 -2.703 -12.808 1.00 96.06 88 CYS A O 1
ATOM 725 N N . TYR A 1 89 ? -10.325 -2.157 -14.664 1.00 97.12 89 TYR A N 1
ATOM 726 C CA . TYR A 1 89 ? -9.053 -2.739 -14.252 1.00 97.12 89 TYR A CA 1
ATOM 727 C C . TYR A 1 89 ? -7.902 -1.734 -14.287 1.00 97.12 89 TYR A C 1
ATOM 729 O O . TYR A 1 89 ? -7.757 -0.937 -15.214 1.00 97.12 89 TYR A O 1
ATOM 737 N N . MET A 1 90 ? -6.999 -1.866 -13.319 1.00 96.94 90 MET A N 1
ATOM 738 C CA . MET A 1 90 ? -5.699 -1.207 -13.309 1.00 96.94 90 MET A CA 1
ATOM 739 C C . MET A 1 90 ? -4.591 -2.260 -13.351 1.00 96.94 90 MET A C 1
ATOM 741 O O . MET A 1 90 ? -4.490 -3.108 -12.465 1.00 96.94 90 MET A O 1
ATOM 745 N N . GLU A 1 91 ? -3.724 -2.180 -14.358 1.00 97.56 91 GLU A N 1
ATOM 746 C CA . GLU A 1 91 ? -2.462 -2.918 -14.387 1.00 97.56 91 GLU A CA 1
ATOM 747 C C . GLU A 1 91 ? -1.367 -2.046 -13.769 1.00 97.56 91 GLU A C 1
ATOM 749 O O . GLU A 1 91 ? -1.112 -0.926 -14.215 1.00 97.56 91 GLU A O 1
ATOM 754 N N . THR A 1 92 ? -0.703 -2.562 -12.739 1.00 97.12 92 THR A N 1
ATOM 755 C CA . THR A 1 92 ? 0.443 -1.901 -12.099 1.00 97.12 92 THR A CA 1
ATOM 756 C C . THR A 1 92 ? 1.735 -2.126 -12.891 1.00 97.12 92 THR A C 1
ATOM 758 O O . THR A 1 92 ? 1.835 -3.034 -13.715 1.00 97.12 92 THR A O 1
ATOM 761 N N . VAL A 1 93 ? 2.777 -1.337 -12.618 1.00 98.12 93 VAL A N 1
ATOM 762 C CA . VAL A 1 93 ? 4.121 -1.558 -13.194 1.00 98.12 93 VAL A CA 1
ATOM 763 C C . VAL A 1 93 ? 4.736 -2.903 -12.798 1.00 98.12 93 VAL A C 1
ATOM 765 O O . VAL A 1 93 ? 5.619 -3.399 -13.497 1.00 98.12 93 VAL A O 1
ATOM 768 N N . ASP A 1 94 ? 4.250 -3.496 -11.706 1.00 98.12 94 ASP A N 1
ATOM 769 C CA . ASP A 1 94 ? 4.588 -4.834 -11.213 1.00 98.12 94 ASP A CA 1
ATOM 770 C C . ASP A 1 94 ? 3.783 -5.954 -11.897 1.00 98.12 94 ASP A C 1
ATOM 772 O O . ASP A 1 94 ? 3.831 -7.098 -11.458 1.00 98.12 94 ASP A O 1
ATOM 776 N N . ASP A 1 95 ? 3.054 -5.633 -12.973 1.00 97.19 95 ASP A N 1
ATOM 777 C CA . ASP A 1 95 ? 2.258 -6.566 -13.781 1.00 97.19 95 ASP A CA 1
ATOM 778 C C . ASP A 1 95 ? 1.118 -7.249 -12.980 1.00 97.19 95 ASP A C 1
ATOM 780 O O . ASP A 1 95 ? 0.579 -8.285 -13.367 1.00 97.19 95 ASP A O 1
ATOM 784 N N . VAL A 1 96 ? 0.709 -6.631 -11.863 1.00 96.75 96 VAL A N 1
ATOM 785 C CA . VAL A 1 96 ? -0.480 -7.005 -11.079 1.00 96.75 96 VAL A CA 1
ATOM 786 C C . VAL A 1 96 ? -1.705 -6.305 -11.656 1.00 96.75 96 VAL A C 1
ATOM 788 O O . VAL A 1 96 ? -1.693 -5.079 -11.780 1.00 96.75 96 VAL A O 1
ATOM 791 N N . ILE A 1 97 ? -2.756 -7.070 -11.961 1.00 96.81 97 ILE A N 1
ATOM 792 C CA . ILE A 1 97 ? -4.057 -6.560 -12.413 1.00 96.81 97 ILE A CA 1
ATOM 793 C C . ILE A 1 97 ? -5.007 -6.498 -11.217 1.00 96.81 97 ILE A C 1
ATOM 795 O O . ILE A 1 97 ? -5.252 -7.507 -10.556 1.00 96.81 97 ILE A O 1
ATOM 799 N N . LEU A 1 98 ? -5.540 -5.311 -10.952 1.00 96.00 98 LEU A N 1
ATOM 800 C CA . LEU A 1 98 ? -6.497 -5.040 -9.885 1.00 96.00 98 LEU A CA 1
ATOM 801 C C . LEU A 1 98 ? -7.835 -4.633 -10.495 1.00 96.00 98 LEU A C 1
ATOM 803 O O . LEU A 1 98 ? -7.850 -3.900 -11.480 1.00 96.00 98 LEU A O 1
ATOM 807 N N . THR A 1 99 ? -8.945 -5.071 -9.902 1.00 97.25 99 THR A N 1
ATOM 808 C CA . THR A 1 99 ? -10.252 -4.457 -10.164 1.00 97.25 99 THR A CA 1
ATOM 809 C C . THR A 1 99 ? -10.308 -3.113 -9.454 1.00 97.25 99 THR A C 1
ATOM 811 O O . THR A 1 99 ? -10.045 -3.035 -8.253 1.00 97.25 99 THR A O 1
ATOM 814 N N . ASP A 1 100 ? -10.626 -2.068 -10.204 1.00 93.94 100 ASP A N 1
ATOM 815 C CA . ASP A 1 100 ? -10.713 -0.708 -9.704 1.00 93.94 100 ASP A CA 1
ATOM 816 C C . ASP A 1 100 ? -12.099 -0.445 -9.105 1.00 93.94 100 ASP A C 1
ATOM 818 O O . ASP A 1 100 ? -13.121 -0.534 -9.784 1.00 93.94 100 ASP A O 1
ATOM 822 N N . PHE A 1 101 ? -12.116 -0.147 -7.808 1.00 93.75 101 PHE A N 1
ATOM 823 C CA . PHE A 1 101 ? -13.310 0.252 -7.062 1.00 93.75 101 PHE A CA 1
ATOM 824 C C . PHE A 1 101 ? -13.264 1.722 -6.627 1.00 93.75 101 PHE A C 1
ATOM 826 O O . PHE A 1 101 ? -14.214 2.186 -5.996 1.00 93.75 101 PHE A O 1
ATOM 833 N N . LEU A 1 102 ? -12.160 2.430 -6.894 1.00 84.88 102 LEU A N 1
ATOM 834 C CA . LEU A 1 102 ? -11.940 3.798 -6.430 1.00 84.88 102 LEU A CA 1
ATOM 835 C C . LEU A 1 102 ? -12.248 4.845 -7.510 1.00 84.88 102 LEU A C 1
ATOM 837 O O . LEU A 1 102 ? -12.712 5.918 -7.128 1.00 84.88 102 LEU A O 1
ATOM 841 N N . MET A 1 103 ? -12.104 4.480 -8.795 1.00 60.34 103 MET A N 1
ATOM 842 C CA . MET A 1 103 ? -12.312 5.318 -9.996 1.00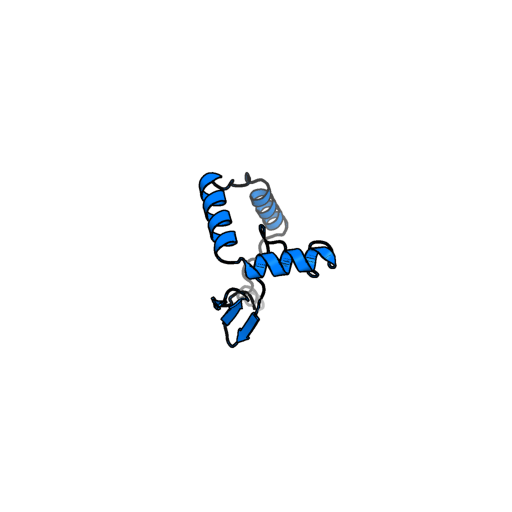 60.34 103 MET A CA 1
ATOM 843 C C . MET A 1 103 ? -11.245 6.398 -10.214 1.00 60.34 103 MET A C 1
ATOM 845 O O . MET A 1 103 ? -11.114 7.312 -9.370 1.00 60.34 103 MET A O 1
#

InterPro domains:
  IPR015422 Pyridoxal phosphate-dependent transferase, small domain [G3DSA:3.90.1150.10] (36-103)

Foldseek 3Di:
DPPDDPPPDDDDDDDPVRVVVVVVVVVPDDDDDDDPVVVVVVQVVVCVQQVVQVVQQVVLVVPPPNSDPDPVQPDPPGGFAFPDDDDQWTQTPSRDIDRHPPD

Organism: NCBI:txid412755

Secondary structure (DSSP, 8-state):
--SSSSSSS---PPPHHHHHHHHHHHHTSPPPPPPHHHHHHHHHHHHHH-HHHHHHHHHHTTTSGGG-SSGGG--SS-PPPEEEEETTEEEETTS-EEE-S--

Radius of gyration: 23.12 Å; chains: 1; bounding box: 74×32×41 Å

Sequence (103 aa):
TDGQINNIFWGSFMEYEEKIAKIKNIIDLPISKFKPTELKGIVERYEKNHMKSKMAFERAKKIIPGGLEHNIAFNFPFPLTSKRVFDCYMETVDDVILTDFLM